Protein AF-A0A8J2VB86-F1 (afdb_monomer_lite)

Radius of gyration: 18.97 Å; chains: 1; bounding box: 45×43×52 Å

Foldseek 3Di:
DDDDPPPDPPDPPDVQLQVLLQVLLVVQLVVLVVVVVPCPDFDPPADPVLSVQLNVLSSNLSSVLSNVLVVCVVQLPDPDPSNVVSVVVSVVSSVVSNVVSNQRSCVPGPHD

pLDDT: mean 80.99, std 12.44, range [38.25, 93.81]

Organism: NCBI:txid1526573

Structure (mmCIF, N/CA/C/O backbone):
data_AF-A0A8J2VB86-F1
#
_entry.id   AF-A0A8J2VB86-F1
#
loop_
_atom_site.group_PDB
_atom_site.id
_atom_site.type_symbol
_atom_site.label_atom_id
_atom_site.label_alt_id
_atom_site.label_comp_id
_atom_site.label_asym_id
_atom_site.label_entity_id
_atom_site.label_seq_id
_atom_site.pdbx_PDB_ins_code
_atom_site.Cartn_x
_atom_site.Cartn_y
_atom_site.Cartn_z
_atom_site.occupancy
_atom_site.B_iso_or_equiv
_atom_site.auth_seq_id
_atom_site.auth_comp_id
_atom_site.auth_asym_id
_atom_site.auth_atom_id
_atom_site.pdbx_PDB_model_num
ATOM 1 N N . MET A 1 1 ? -32.429 32.504 25.529 1.00 38.25 1 MET A N 1
ATOM 2 C CA . MET A 1 1 ? -31.477 31.377 25.620 1.00 38.25 1 MET A CA 1
ATOM 3 C C . MET A 1 1 ? -30.990 31.083 24.213 1.00 38.25 1 MET A C 1
ATOM 5 O O . MET A 1 1 ? -31.782 30.640 23.396 1.00 38.25 1 MET A O 1
ATOM 9 N N . THR A 1 2 ? -29.752 31.444 23.889 1.00 41.34 2 THR A N 1
ATOM 10 C CA . THR A 1 2 ? -29.151 31.266 22.559 1.00 41.34 2 THR A CA 1
ATOM 11 C C . THR A 1 2 ? -28.363 29.958 22.529 1.00 41.34 2 THR A C 1
ATOM 13 O O . THR A 1 2 ? -27.356 29.814 23.212 1.00 41.34 2 THR A O 1
ATOM 16 N N . THR A 1 3 ? -28.846 28.983 21.761 1.00 47.81 3 THR A N 1
ATOM 17 C CA . THR A 1 3 ? -28.162 27.716 21.466 1.00 47.81 3 THR A CA 1
ATOM 18 C C . THR A 1 3 ? -26.978 27.966 20.534 1.00 47.81 3 THR A C 1
ATOM 20 O O . THR A 1 3 ? -27.162 28.266 19.355 1.00 47.81 3 THR A O 1
ATOM 23 N N . SER A 1 4 ? -25.755 27.853 21.050 1.00 50.25 4 SER A N 1
ATOM 24 C CA . SER A 1 4 ? -24.530 27.861 20.248 1.00 50.25 4 SER A CA 1
ATOM 25 C C . SER A 1 4 ? -24.377 26.519 19.522 1.00 50.25 4 SER A C 1
ATOM 27 O O . SER A 1 4 ? -24.014 25.515 20.135 1.00 50.25 4 SER A O 1
ATOM 29 N N . ASN A 1 5 ? -24.661 26.499 18.217 1.00 56.47 5 ASN A N 1
ATOM 30 C CA . ASN A 1 5 ? -24.338 25.378 17.334 1.00 56.47 5 ASN A CA 1
ATOM 31 C C . ASN A 1 5 ? -22.824 25.377 17.087 1.00 56.47 5 ASN A C 1
ATOM 33 O O . ASN A 1 5 ? -22.318 26.073 16.207 1.00 56.47 5 ASN A O 1
ATOM 37 N N . THR A 1 6 ? -22.085 24.626 17.898 1.00 53.34 6 THR A N 1
ATOM 38 C CA . THR A 1 6 ? -20.648 24.433 17.706 1.00 53.34 6 THR A CA 1
ATOM 39 C C . THR A 1 6 ? -20.447 23.399 16.605 1.00 53.34 6 THR A C 1
ATOM 41 O O . THR A 1 6 ? -20.413 22.198 16.861 1.00 53.34 6 THR A O 1
ATOM 44 N N . SER A 1 7 ? -20.335 23.862 15.363 1.00 56.62 7 SER A N 1
ATOM 45 C CA . SER A 1 7 ? -19.869 23.047 14.244 1.00 56.62 7 SER A CA 1
ATOM 46 C C . SER A 1 7 ? -18.438 22.599 14.542 1.00 56.62 7 SER A C 1
ATOM 48 O O . SER A 1 7 ? -17.492 23.361 14.349 1.00 56.62 7 SER A O 1
ATOM 50 N N . SER A 1 8 ? -18.264 21.388 15.075 1.00 55.97 8 SER A N 1
ATOM 51 C CA . SER A 1 8 ? -16.939 20.792 15.236 1.00 55.97 8 SER A CA 1
ATOM 52 C C . SER A 1 8 ? -16.279 20.723 13.854 1.00 55.97 8 SER A C 1
ATOM 54 O O . SER A 1 8 ? -16.850 20.095 12.959 1.00 55.97 8 SER A O 1
ATOM 56 N N . PRO A 1 9 ? -15.117 21.364 13.627 1.00 52.91 9 PRO A N 1
ATOM 57 C CA . PRO A 1 9 ? -14.412 21.184 12.370 1.00 52.91 9 PRO A CA 1
ATOM 58 C C . PRO A 1 9 ? -14.052 19.702 12.273 1.00 52.91 9 PRO A C 1
ATOM 60 O O . PRO A 1 9 ? -13.526 19.130 13.228 1.00 52.91 9 PRO A O 1
ATOM 63 N N . PHE A 1 10 ? -14.384 19.070 11.147 1.00 54.44 10 PHE A N 1
ATOM 64 C CA . PHE A 1 10 ? -14.018 17.694 10.812 1.00 54.44 10 PHE A CA 1
ATOM 65 C C . PHE A 1 10 ? -12.489 17.548 10.792 1.00 54.44 10 PHE A C 1
ATOM 67 O O . PHE A 1 10 ? -11.849 17.559 9.744 1.00 54.44 10 PHE A O 1
ATOM 74 N N . LEU A 1 11 ? -11.874 17.440 11.964 1.00 48.53 11 LEU A N 1
ATOM 75 C CA . LEU A 1 11 ? -10.452 17.202 12.120 1.00 48.53 11 LEU A CA 1
ATOM 76 C C . LEU A 1 11 ? -10.294 15.691 12.261 1.00 48.53 11 LEU A C 1
ATOM 78 O O . LEU A 1 11 ? -10.397 15.133 13.352 1.00 48.53 11 LEU A O 1
ATOM 82 N N . PHE A 1 12 ? -10.053 15.020 11.132 1.00 53.97 12 PHE A N 1
ATOM 83 C CA . PHE A 1 12 ? -9.602 13.626 11.036 1.00 53.97 12 PHE A CA 1
ATOM 84 C C . PHE A 1 12 ? -8.194 13.446 11.652 1.00 53.97 12 PHE A C 1
ATOM 86 O O . PHE A 1 12 ? -7.306 12.824 11.078 1.00 53.97 12 PHE A O 1
ATOM 93 N N . HIS A 1 13 ? -7.962 13.989 12.847 1.00 52.28 13 HIS A N 1
ATOM 94 C CA . HIS A 1 13 ? -6.723 13.878 13.604 1.00 52.28 13 HIS A CA 1
ATOM 95 C C . HIS A 1 13 ? -6.739 12.589 14.425 1.00 52.28 13 HIS A C 1
ATOM 97 O O . HIS A 1 13 ? -6.665 12.598 15.649 1.00 52.28 13 HIS A O 1
ATOM 103 N N . THR A 1 14 ? -6.886 11.445 13.762 1.00 63.44 14 THR A N 1
ATOM 104 C CA . THR A 1 14 ? -6.606 10.167 14.416 1.00 63.44 14 THR A CA 1
ATOM 105 C C . THR A 1 14 ? -5.254 9.678 13.913 1.00 63.44 14 THR A C 1
A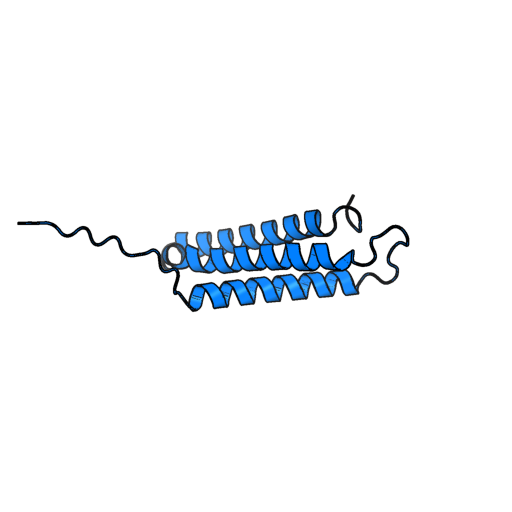TOM 107 O O . THR A 1 14 ? -5.177 9.167 12.799 1.00 63.44 14 THR A O 1
ATOM 110 N N . PRO A 1 15 ? -4.170 9.768 14.713 1.00 69.94 15 PRO A N 1
ATOM 111 C CA . PRO A 1 15 ? -2.879 9.173 14.346 1.00 69.94 15 PRO A CA 1
ATOM 112 C C . PRO A 1 15 ? -3.002 7.668 14.058 1.00 69.94 15 PRO A C 1
ATOM 114 O O . PRO A 1 15 ? -2.196 7.097 13.334 1.00 69.94 15 PRO A O 1
ATOM 117 N N . SER A 1 16 ? -4.054 7.028 14.577 1.00 74.06 16 SER A N 1
ATOM 118 C CA . SER A 1 16 ? -4.477 5.678 14.199 1.00 74.06 16 SER A CA 1
ATOM 119 C C . SER A 1 16 ? -4.780 5.546 12.702 1.00 74.06 16 SER A C 1
ATOM 121 O O . SER A 1 16 ? -4.334 4.585 12.091 1.00 74.06 16 SER A O 1
ATOM 123 N N . LEU A 1 17 ? -5.514 6.482 12.098 1.00 79.25 17 LEU A N 1
ATOM 124 C CA . LEU A 1 17 ? -5.941 6.416 10.697 1.00 79.25 17 LEU A CA 1
ATOM 125 C C . LEU A 1 17 ? -4.731 6.464 9.760 1.00 79.25 17 LEU A C 1
ATOM 127 O O . LEU A 1 17 ? -4.571 5.595 8.906 1.00 79.25 17 LEU A O 1
ATOM 131 N N . LEU A 1 18 ? -3.824 7.412 10.014 1.00 83.12 18 LEU A N 1
ATOM 132 C CA . LEU A 1 18 ? -2.586 7.559 9.254 1.00 83.12 18 LEU A CA 1
ATOM 133 C C . LEU A 1 18 ? -1.682 6.326 9.390 1.00 83.12 18 LEU A C 1
ATOM 135 O O . LEU A 1 18 ? -1.149 5.856 8.391 1.00 83.12 18 LEU A O 1
ATOM 139 N N . LYS A 1 19 ? -1.555 5.753 10.597 1.00 86.12 19 LYS A N 1
ATOM 140 C CA . LYS A 1 19 ? -0.773 4.525 10.826 1.00 86.12 19 LYS A CA 1
ATOM 141 C C . LYS A 1 19 ? -1.292 3.336 10.015 1.00 86.12 19 LYS A C 1
ATOM 143 O O . LYS A 1 19 ? -0.499 2.639 9.392 1.00 86.12 19 LYS A O 1
ATOM 148 N N . HIS A 1 20 ? -2.604 3.098 10.006 1.00 87.25 20 HIS A N 1
ATOM 149 C CA . HIS A 1 20 ? -3.163 1.976 9.244 1.00 87.25 20 HIS A CA 1
ATOM 150 C C . HIS A 1 20 ? -3.110 2.225 7.734 1.00 87.25 20 HIS A C 1
ATOM 152 O O . HIS A 1 20 ? -2.848 1.285 6.991 1.00 87.25 20 HIS A O 1
ATOM 158 N N . ALA A 1 21 ? -3.304 3.467 7.282 1.00 88.25 21 ALA A N 1
ATOM 159 C CA . ALA A 1 21 ? -3.133 3.830 5.877 1.00 88.25 21 ALA A CA 1
ATOM 160 C C . ALA A 1 21 ? -1.682 3.615 5.414 1.00 88.25 21 ALA A C 1
ATOM 162 O O . ALA A 1 21 ? -1.461 2.977 4.392 1.00 88.25 21 ALA A O 1
ATOM 163 N N . LEU A 1 22 ? -0.690 4.057 6.196 1.00 90.75 22 LEU A N 1
ATOM 164 C CA . LEU A 1 22 ? 0.732 3.816 5.921 1.00 90.75 22 LEU A CA 1
ATOM 165 C C . LEU A 1 22 ? 1.068 2.326 5.886 1.00 90.75 22 LEU A C 1
ATOM 167 O O . LEU A 1 22 ? 1.738 1.886 4.959 1.00 90.75 22 LEU A O 1
ATOM 171 N N . ASN A 1 23 ? 0.576 1.539 6.845 1.00 90.75 23 ASN A N 1
ATOM 172 C CA . ASN A 1 23 ? 0.788 0.091 6.834 1.00 90.75 23 ASN A CA 1
ATOM 173 C C . ASN A 1 23 ? 0.139 -0.563 5.607 1.00 90.75 23 ASN A C 1
ATOM 175 O O . ASN A 1 23 ? 0.764 -1.396 4.959 1.00 90.75 23 ASN A O 1
ATOM 179 N N . GLY A 1 24 ? -1.090 -0.168 5.262 1.00 88.75 24 GLY A N 1
ATOM 180 C CA . GLY A 1 24 ? -1.794 -0.670 4.082 1.00 88.75 24 GLY A CA 1
ATOM 181 C C . GLY A 1 24 ? -1.077 -0.318 2.778 1.00 88.75 24 GLY A C 1
ATOM 182 O O . GLY A 1 24 ? -0.979 -1.169 1.897 1.00 88.75 24 GLY A O 1
ATOM 183 N N . ALA A 1 25 ? -0.532 0.897 2.684 1.00 91.31 25 ALA A N 1
ATOM 184 C CA . ALA A 1 25 ? 0.287 1.347 1.565 1.00 91.31 25 ALA A CA 1
ATOM 185 C C . ALA A 1 25 ? 1.607 0.575 1.485 1.00 91.31 25 ALA A C 1
ATOM 187 O O . ALA A 1 25 ? 1.986 0.131 0.411 1.00 91.31 25 ALA A O 1
ATOM 188 N N . LEU A 1 26 ? 2.285 0.375 2.618 1.00 93.81 26 LEU A N 1
ATOM 189 C CA . LEU A 1 26 ? 3.567 -0.324 2.685 1.00 93.81 26 LEU A CA 1
ATOM 190 C C . LEU A 1 26 ? 3.433 -1.795 2.277 1.00 93.81 26 LEU A C 1
ATOM 192 O O . LEU A 1 26 ? 4.262 -2.294 1.523 1.00 93.81 26 LEU A O 1
ATOM 196 N N . ILE A 1 27 ? 2.380 -2.476 2.739 1.00 92.44 27 ILE A N 1
ATOM 197 C CA . ILE A 1 27 ? 2.086 -3.863 2.352 1.00 92.44 27 ILE A CA 1
ATOM 198 C C . ILE A 1 27 ? 1.817 -3.939 0.848 1.00 92.44 27 ILE A C 1
ATOM 200 O O . ILE A 1 27 ? 2.408 -4.764 0.159 1.00 92.44 27 ILE A O 1
ATOM 204 N N . ALA A 1 28 ? 0.968 -3.050 0.331 1.00 90.69 28 ALA A N 1
ATOM 205 C CA . ALA A 1 28 ? 0.625 -2.997 -1.085 1.00 90.69 28 ALA A CA 1
ATOM 206 C C . ALA A 1 28 ? 1.849 -2.700 -1.967 1.00 90.69 28 ALA A C 1
ATOM 208 O O . ALA A 1 28 ? 2.072 -3.367 -2.974 1.00 90.69 28 ALA A O 1
ATOM 209 N N . PHE A 1 29 ? 2.678 -1.746 -1.543 1.00 92.81 29 PHE A N 1
ATOM 210 C CA . PHE A 1 29 ? 3.939 -1.401 -2.186 1.00 92.81 29 PHE A CA 1
ATOM 211 C C . PHE A 1 29 ? 4.891 -2.595 -2.215 1.00 92.81 29 PHE A C 1
ATOM 213 O O . PHE A 1 29 ? 5.428 -2.915 -3.268 1.00 92.81 29 PHE A O 1
ATOM 220 N N . ALA A 1 30 ? 5.089 -3.269 -1.079 1.00 92.81 30 ALA A N 1
ATOM 221 C CA . ALA A 1 30 ? 5.988 -4.414 -0.982 1.00 92.81 30 ALA A CA 1
ATOM 222 C C . ALA A 1 30 ? 5.519 -5.580 -1.862 1.00 92.81 30 ALA A C 1
ATOM 224 O O . ALA A 1 30 ? 6.332 -6.180 -2.560 1.00 92.81 30 ALA A O 1
ATOM 225 N N . LEU A 1 31 ? 4.211 -5.861 -1.876 1.00 91.00 31 LEU A N 1
ATOM 226 C CA . LEU A 1 31 ? 3.618 -6.872 -2.752 1.00 91.00 31 LEU A CA 1
ATOM 227 C C . LEU A 1 31 ? 3.832 -6.529 -4.229 1.00 91.00 31 LEU A C 1
ATOM 229 O O . LEU A 1 31 ? 4.234 -7.397 -5.000 1.00 91.00 31 LEU A O 1
ATOM 233 N N . MET A 1 32 ? 3.615 -5.270 -4.620 1.00 90.06 32 MET A N 1
ATOM 234 C CA . MET A 1 32 ? 3.785 -4.860 -6.014 1.00 90.06 32 MET A CA 1
ATOM 235 C C . MET A 1 32 ? 5.253 -4.823 -6.434 1.00 90.06 32 MET A C 1
ATOM 237 O O . MET A 1 32 ? 5.590 -5.257 -7.530 1.00 90.06 32 MET A O 1
ATOM 241 N N . ALA A 1 33 ? 6.142 -4.361 -5.556 1.00 89.31 33 ALA A N 1
ATOM 242 C CA . ALA A 1 33 ? 7.581 -4.390 -5.783 1.00 89.31 33 ALA A CA 1
ATOM 243 C C . ALA A 1 33 ? 8.084 -5.830 -5.961 1.00 89.31 33 ALA A C 1
ATOM 245 O O . ALA A 1 33 ? 8.857 -6.094 -6.878 1.00 89.31 33 ALA A O 1
ATOM 246 N N . PHE A 1 34 ? 7.600 -6.765 -5.135 1.00 90.62 34 PHE A N 1
ATOM 247 C CA . PHE A 1 34 ? 7.901 -8.187 -5.282 1.00 90.62 34 PHE A CA 1
ATOM 248 C C . PHE A 1 34 ? 7.396 -8.737 -6.622 1.00 90.62 34 PHE A C 1
ATOM 250 O O . PHE A 1 34 ? 8.148 -9.394 -7.336 1.00 90.62 34 PHE A O 1
ATOM 257 N N . PHE A 1 35 ? 6.159 -8.415 -7.004 1.00 87.38 35 PHE A N 1
ATOM 258 C CA . PHE A 1 35 ? 5.583 -8.849 -8.277 1.00 87.38 35 PHE A CA 1
ATOM 259 C C . PHE A 1 35 ? 6.392 -8.350 -9.481 1.00 87.38 35 PHE A C 1
ATOM 261 O O . PHE A 1 35 ? 6.739 -9.123 -10.367 1.00 87.38 35 PHE A O 1
ATOM 268 N N . ILE A 1 36 ? 6.761 -7.070 -9.469 1.00 86.75 36 ILE A N 1
ATOM 269 C CA . ILE A 1 36 ? 7.571 -6.448 -10.517 1.00 86.75 36 ILE A CA 1
ATOM 270 C C . ILE A 1 36 ? 8.992 -7.034 -10.554 1.00 86.75 36 ILE A C 1
ATOM 272 O O . ILE A 1 36 ? 9.557 -7.183 -11.632 1.00 86.75 36 ILE A O 1
ATOM 276 N N . SER A 1 37 ? 9.571 -7.393 -9.403 1.00 86.38 37 SER A N 1
ATOM 277 C CA . SER A 1 37 ? 10.910 -7.998 -9.348 1.00 86.38 37 SER A CA 1
ATOM 278 C C . SER A 1 37 ? 10.993 -9.390 -9.979 1.00 86.38 37 SER A C 1
ATOM 280 O O . SER A 1 37 ? 12.090 -9.837 -10.286 1.00 86.38 37 SER A O 1
ATOM 282 N N . GLY A 1 38 ? 9.855 -10.061 -10.185 1.00 84.62 38 GLY A N 1
ATOM 283 C CA . GLY A 1 38 ? 9.784 -11.334 -10.905 1.00 84.62 38 GLY A CA 1
ATOM 284 C C . GLY A 1 38 ? 9.763 -11.196 -12.431 1.00 84.62 38 GLY A C 1
ATOM 285 O O . GLY A 1 38 ? 9.610 -12.201 -13.118 1.00 84.62 38 GLY A O 1
ATOM 286 N N . VAL A 1 39 ? 9.861 -9.977 -12.973 1.00 83.38 39 VAL A N 1
ATOM 287 C CA . VAL A 1 39 ? 9.916 -9.736 -14.419 1.00 83.38 39 VAL A CA 1
ATOM 288 C C . VAL A 1 39 ? 11.376 -9.692 -14.863 1.00 83.38 39 VAL A C 1
ATOM 290 O O . VAL A 1 39 ? 12.037 -8.664 -14.728 1.00 83.38 39 VAL A O 1
ATOM 293 N N . ASP A 1 40 ? 11.870 -10.810 -15.396 1.00 73.69 40 ASP A N 1
ATOM 294 C CA . ASP A 1 40 ? 13.265 -10.939 -15.840 1.00 73.69 40 ASP A CA 1
ATOM 295 C C . ASP A 1 40 ? 13.541 -10.203 -17.165 1.00 73.69 40 ASP A C 1
ATOM 297 O O . ASP A 1 40 ? 14.610 -9.617 -17.344 1.00 73.69 40 ASP A O 1
ATOM 301 N N . GLU A 1 41 ? 12.569 -10.179 -18.084 1.00 78.81 41 GLU A N 1
ATOM 302 C CA . GLU A 1 41 ? 12.707 -9.571 -19.415 1.00 78.81 41 GLU A CA 1
ATOM 303 C C . GLU A 1 41 ? 11.533 -8.618 -19.711 1.00 78.81 41 GLU A C 1
ATOM 305 O O . GLU A 1 41 ? 10.486 -9.045 -20.205 1.00 78.81 41 GLU A O 1
ATOM 310 N N . PRO A 1 42 ? 11.660 -7.315 -19.396 1.00 78.25 42 PRO A N 1
ATOM 311 C CA . PRO A 1 42 ? 10.648 -6.330 -19.761 1.00 78.25 42 PRO A CA 1
ATOM 312 C C . 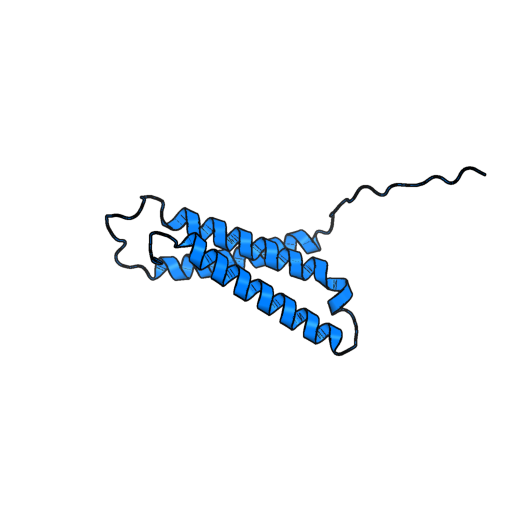PRO A 1 42 ? 10.608 -6.130 -21.281 1.00 78.25 42 PRO A C 1
ATOM 314 O O . PRO A 1 42 ? 11.645 -5.981 -21.931 1.00 78.25 42 PRO A O 1
ATOM 317 N N . HIS A 1 43 ? 9.400 -6.093 -21.848 1.00 79.06 43 HIS A N 1
ATOM 318 C CA . HIS A 1 43 ? 9.216 -5.910 -23.286 1.00 79.06 43 HIS A CA 1
ATOM 319 C C . HIS A 1 43 ? 9.753 -4.538 -23.745 1.00 79.06 43 HIS A C 1
ATOM 321 O O . HIS A 1 43 ? 9.514 -3.531 -23.071 1.00 79.06 43 HIS A O 1
ATOM 327 N N . PRO A 1 44 ? 10.426 -4.459 -24.909 1.00 78.69 44 PRO A N 1
ATOM 328 C CA . PRO A 1 44 ? 11.004 -3.211 -25.420 1.00 78.69 44 PRO A CA 1
ATOM 329 C C . PRO A 1 44 ? 9.955 -2.135 -25.742 1.00 78.69 44 PRO A C 1
ATOM 331 O O . PRO A 1 44 ? 10.297 -0.957 -25.814 1.00 78.69 44 PRO A O 1
ATOM 334 N N . ASP A 1 45 ? 8.690 -2.530 -25.903 1.00 83.19 45 ASP A N 1
ATOM 335 C CA . ASP A 1 45 ? 7.570 -1.635 -26.205 1.00 83.19 45 ASP A CA 1
ATOM 336 C C . ASP A 1 45 ? 6.985 -0.957 -24.954 1.00 83.19 45 ASP A C 1
ATOM 338 O O . ASP A 1 45 ? 6.155 -0.050 -25.058 1.00 83.19 45 ASP A O 1
ATOM 342 N N . TRP A 1 46 ? 7.401 -1.374 -23.754 1.00 84.19 46 TRP A N 1
ATOM 343 C CA . TRP A 1 46 ? 6.907 -0.784 -22.516 1.00 84.19 46 TRP A CA 1
ATOM 344 C C . TRP A 1 46 ? 7.536 0.591 -22.239 1.00 84.19 46 TRP A C 1
ATOM 346 O O . TRP A 1 46 ? 8.703 0.837 -22.554 1.00 84.19 46 TRP A O 1
ATOM 356 N N . PRO A 1 47 ? 6.805 1.506 -21.578 1.00 80.44 47 PRO A N 1
ATOM 357 C CA . PRO A 1 47 ? 7.351 2.798 -21.172 1.00 80.44 47 PRO A CA 1
ATOM 358 C C . PRO A 1 47 ? 8.581 2.647 -20.265 1.00 80.44 47 PRO A C 1
ATOM 360 O O . PRO A 1 47 ? 8.600 1.798 -19.382 1.00 80.44 47 PRO A O 1
ATOM 363 N N . THR A 1 48 ? 9.564 3.549 -20.351 1.00 80.88 48 THR A N 1
ATOM 364 C CA . THR A 1 48 ? 10.758 3.530 -19.471 1.00 80.88 48 THR A CA 1
ATOM 365 C C . THR A 1 48 ? 10.417 3.497 -17.973 1.00 80.88 48 THR A C 1
ATOM 367 O O . THR A 1 48 ? 11.143 2.905 -17.181 1.00 80.88 48 THR A O 1
ATOM 370 N N . TYR A 1 49 ? 9.291 4.101 -17.580 1.00 82.44 49 TYR A N 1
ATOM 371 C CA . TYR A 1 49 ? 8.791 4.128 -16.200 1.00 82.44 49 TYR A CA 1
ATOM 372 C C . TYR A 1 49 ? 7.551 3.248 -15.997 1.00 82.44 49 TYR A C 1
ATOM 374 O O . TYR A 1 49 ? 6.693 3.570 -15.172 1.00 82.44 49 TYR A O 1
ATOM 382 N N . TRP A 1 50 ? 7.435 2.148 -16.746 1.00 84.31 50 TRP A N 1
ATOM 383 C CA . TRP A 1 50 ? 6.294 1.232 -16.682 1.00 84.31 50 TRP A CA 1
ATOM 384 C C . TRP A 1 50 ? 6.013 0.728 -15.261 1.00 84.31 50 TRP A C 1
ATOM 386 O O . TRP A 1 50 ? 4.857 0.619 -14.879 1.00 84.31 50 TRP A O 1
ATOM 396 N N . MET A 1 51 ? 7.054 0.535 -14.442 1.00 85.25 51 MET A N 1
ATOM 397 C CA . MET A 1 51 ? 6.956 0.087 -13.045 1.00 85.25 51 MET A CA 1
ATOM 398 C C . MET A 1 51 ? 6.340 1.143 -12.113 1.00 85.25 51 MET A C 1
ATOM 400 O O . MET A 1 51 ? 5.822 0.802 -11.054 1.00 85.25 51 MET A O 1
ATOM 404 N N . LEU A 1 52 ? 6.388 2.432 -12.470 1.00 87.81 52 LEU A N 1
ATOM 405 C CA . LEU A 1 52 ? 5.991 3.523 -11.574 1.00 87.81 52 LEU A CA 1
ATOM 406 C C . LEU A 1 52 ? 4.469 3.616 -11.412 1.00 87.81 52 LEU A C 1
ATOM 408 O O . LEU A 1 52 ? 3.972 3.815 -10.303 1.00 87.81 52 LEU A O 1
ATOM 412 N N . ARG A 1 53 ? 3.729 3.447 -12.515 1.00 87.31 53 ARG A N 1
ATOM 413 C CA . ARG A 1 53 ? 2.259 3.391 -12.519 1.00 87.31 53 ARG A CA 1
ATOM 414 C C . ARG A 1 53 ? 1.712 2.337 -11.546 1.00 87.31 53 ARG A C 1
ATOM 416 O O . ARG A 1 53 ? 0.978 2.733 -10.639 1.00 87.31 53 ARG A O 1
ATOM 423 N N . PRO A 1 54 ? 2.079 1.047 -11.658 1.00 88.69 54 PRO A N 1
ATOM 424 C CA . PRO A 1 54 ? 1.561 0.012 -10.779 1.00 88.69 54 PRO A CA 1
ATOM 425 C C . PRO A 1 54 ? 1.934 0.250 -9.323 1.00 88.69 54 PRO A C 1
ATOM 427 O O . PRO A 1 54 ? 1.083 0.121 -8.446 1.00 88.69 54 PRO A O 1
ATOM 430 N N . LEU A 1 55 ? 3.174 0.668 -9.059 1.00 89.75 55 LEU A N 1
ATOM 431 C CA . LEU A 1 55 ? 3.645 0.944 -7.707 1.00 89.75 55 LEU A CA 1
ATOM 432 C C . LEU A 1 55 ? 2.802 2.031 -7.028 1.00 89.75 55 LEU A C 1
ATOM 434 O O . LEU A 1 55 ? 2.381 1.859 -5.887 1.00 89.75 55 LEU A O 1
ATOM 438 N N . LEU A 1 56 ? 2.521 3.134 -7.728 1.00 90.62 56 LEU A N 1
ATOM 439 C CA . LEU A 1 56 ? 1.740 4.245 -7.184 1.00 90.62 56 LEU A CA 1
ATOM 440 C C . LEU A 1 56 ? 0.262 3.887 -7.035 1.00 90.62 56 LEU A C 1
ATOM 442 O O . LEU A 1 56 ? -0.308 4.107 -5.968 1.00 90.62 56 LEU A O 1
ATOM 446 N N . VAL A 1 57 ? -0.353 3.312 -8.071 1.00 90.38 57 VAL A N 1
ATOM 447 C CA . VAL A 1 57 ? -1.784 2.974 -8.065 1.00 90.38 57 VAL A CA 1
ATOM 448 C C . VAL A 1 57 ? -2.093 1.946 -6.976 1.00 90.38 57 VAL A C 1
ATOM 450 O O . VAL A 1 57 ? -2.995 2.166 -6.166 1.00 90.38 57 VAL A O 1
ATOM 453 N N . VAL A 1 58 ? -1.304 0.871 -6.885 1.00 92.50 58 VAL A N 1
ATOM 454 C CA . VAL A 1 58 ? -1.489 -0.180 -5.872 1.00 92.50 58 VAL A CA 1
ATOM 455 C C . VAL A 1 58 ? -1.198 0.340 -4.465 1.00 92.50 58 VAL A C 1
ATOM 457 O O . VAL A 1 58 ? -1.958 0.047 -3.543 1.00 92.50 58 VAL A O 1
ATOM 460 N N . SER A 1 59 ? -0.169 1.174 -4.280 1.00 91.00 59 SER A N 1
ATOM 461 C CA . SER A 1 59 ? 0.122 1.775 -2.968 1.00 91.00 59 SER A CA 1
ATOM 462 C C . SER A 1 59 ? -0.994 2.701 -2.495 1.00 91.00 59 SER A C 1
ATOM 464 O O . SER A 1 59 ? -1.357 2.672 -1.319 1.00 91.00 59 SER A O 1
ATOM 466 N N . VAL A 1 60 ? -1.575 3.497 -3.398 1.00 91.00 60 VAL A N 1
ATOM 467 C CA . VAL A 1 60 ? -2.719 4.364 -3.084 1.00 91.00 60 VAL A CA 1
ATOM 468 C C . VAL A 1 60 ? -3.956 3.525 -2.762 1.00 91.00 60 VAL A C 1
ATOM 470 O O . VAL A 1 60 ? -4.612 3.784 -1.753 1.00 91.00 60 VAL A O 1
ATOM 473 N N . ALA A 1 61 ? -4.242 2.476 -3.539 1.00 91.12 61 ALA A N 1
ATOM 474 C CA . ALA A 1 61 ? -5.330 1.542 -3.243 1.00 91.12 61 ALA A CA 1
ATOM 475 C C . ALA A 1 61 ? -5.146 0.872 -1.866 1.00 91.12 61 ALA A C 1
ATOM 477 O O . ALA A 1 61 ? -6.077 0.825 -1.057 1.00 91.12 61 ALA A O 1
ATOM 478 N N . GLY A 1 62 ? -3.921 0.443 -1.551 1.00 90.50 62 GLY A N 1
ATOM 479 C CA . GLY A 1 62 ? -3.551 -0.105 -0.250 1.00 90.50 62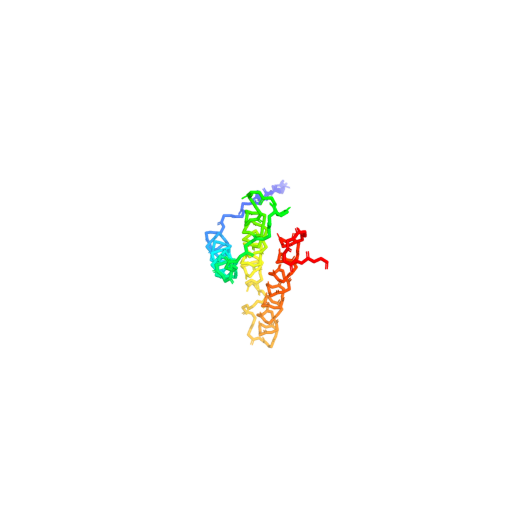 GLY A CA 1
ATOM 480 C C . GLY A 1 62 ? -3.710 0.897 0.896 1.00 90.50 62 GLY A C 1
ATOM 481 O O . GLY A 1 62 ? -4.226 0.549 1.961 1.00 90.50 62 GLY A O 1
ATOM 482 N N . ALA A 1 63 ? -3.331 2.158 0.678 1.00 91.12 63 ALA A N 1
ATOM 483 C CA . ALA A 1 63 ? -3.512 3.231 1.652 1.00 91.12 63 ALA A CA 1
ATOM 484 C C . ALA A 1 63 ? -4.994 3.457 1.971 1.00 91.12 63 ALA A C 1
ATOM 486 O O . ALA A 1 63 ? -5.375 3.551 3.140 1.00 91.12 63 ALA A O 1
ATOM 4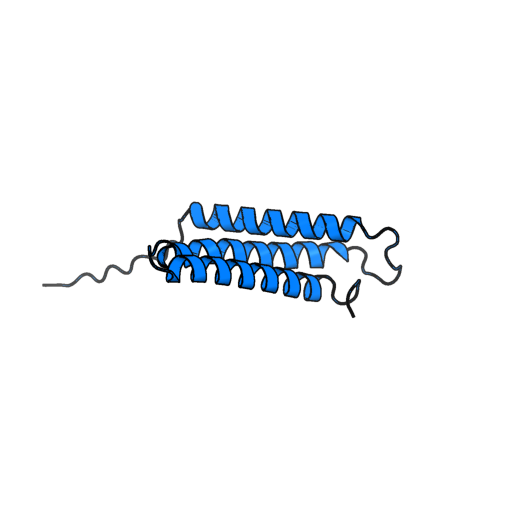87 N N . ILE A 1 64 ? -5.836 3.495 0.935 1.00 89.19 64 ILE A N 1
ATOM 488 C CA . ILE A 1 64 ? -7.285 3.678 1.061 1.00 89.19 64 ILE A CA 1
ATOM 489 C C . ILE A 1 64 ? -7.905 2.506 1.821 1.00 89.19 64 ILE A C 1
ATOM 491 O O . ILE A 1 64 ? -8.689 2.725 2.743 1.00 89.19 64 ILE A O 1
ATOM 495 N N . GLY A 1 65 ? -7.526 1.265 1.512 1.00 87.19 65 GLY A N 1
ATOM 496 C CA . GLY A 1 65 ? -8.047 0.104 2.232 1.00 87.19 65 GLY A CA 1
ATOM 497 C C . GLY A 1 65 ? -7.572 0.027 3.695 1.00 87.19 65 GLY A C 1
ATOM 498 O O . GLY A 1 65 ? -8.354 -0.312 4.585 1.00 87.19 65 GLY A O 1
ATOM 499 N N . GLY A 1 66 ? -6.336 0.447 3.989 1.00 85.88 66 GLY A N 1
ATOM 500 C CA . GLY A 1 66 ? -5.848 0.611 5.365 1.00 85.88 66 GLY A CA 1
ATOM 501 C C . GLY A 1 66 ? -6.567 1.732 6.132 1.00 85.88 66 GLY A C 1
ATOM 502 O O . GLY A 1 66 ? -6.882 1.591 7.319 1.00 85.88 66 GLY A O 1
ATOM 503 N N . ALA A 1 67 ? -6.898 2.832 5.454 1.00 85.81 67 ALA A N 1
ATOM 504 C CA . ALA A 1 67 ? -7.709 3.911 6.012 1.00 85.81 67 ALA A CA 1
ATOM 505 C C . ALA A 1 67 ? -9.146 3.445 6.301 1.00 85.81 67 ALA A C 1
ATOM 507 O O . ALA A 1 67 ? -9.673 3.684 7.391 1.00 85.81 67 ALA A O 1
ATOM 508 N N . PHE A 1 68 ? -9.747 2.703 5.370 1.00 85.38 68 PHE A N 1
ATOM 509 C CA . PHE A 1 68 ? -11.076 2.114 5.510 1.00 85.38 68 PHE A CA 1
ATOM 510 C C . PHE A 1 68 ? -11.172 1.209 6.742 1.00 85.38 68 PHE A C 1
ATOM 512 O O . PHE A 1 68 ? -12.103 1.335 7.535 1.00 85.38 68 PHE A O 1
ATOM 519 N N . PHE A 1 69 ? -10.146 0.392 6.991 1.00 84.88 69 PHE A N 1
ATOM 520 C CA . PHE A 1 69 ? -10.058 -0.444 8.189 1.00 84.88 69 PHE A CA 1
ATOM 521 C C . PHE A 1 69 ? -10.133 0.355 9.502 1.00 84.88 69 PHE A C 1
ATOM 523 O O . PHE A 1 69 ? -10.714 -0.123 10.482 1.00 84.88 69 PHE A O 1
ATOM 530 N N . SER A 1 70 ? -9.577 1.572 9.529 1.00 82.62 70 SER A N 1
ATOM 531 C CA . SER A 1 70 ? -9.669 2.475 10.684 1.00 82.62 70 SER A CA 1
ATOM 532 C C . SER A 1 70 ? -11.045 3.119 10.821 1.00 82.62 70 SER A C 1
ATOM 534 O O . SER A 1 70 ? -11.541 3.252 11.939 1.00 82.62 70 SER A O 1
ATOM 536 N N . ILE A 1 71 ? -11.680 3.486 9.705 1.00 82.56 71 ILE A N 1
ATOM 537 C CA . ILE A 1 71 ? -13.042 4.044 9.691 1.00 82.56 71 ILE A CA 1
ATOM 538 C C . ILE A 1 71 ? -14.055 2.997 10.170 1.00 82.56 71 ILE A C 1
ATOM 540 O O . ILE A 1 71 ? -14.996 3.326 10.886 1.00 82.56 71 ILE A O 1
ATOM 544 N N . MET A 1 72 ? -13.820 1.719 9.866 1.00 81.69 72 MET A N 1
ATOM 545 C CA . MET A 1 72 ? -14.672 0.604 10.284 1.00 81.69 72 MET A CA 1
ATOM 546 C C . MET A 1 72 ? -14.543 0.209 11.762 1.00 81.69 72 MET A C 1
ATOM 548 O O . MET A 1 72 ? -15.254 -0.687 12.223 1.00 81.69 72 MET A O 1
ATOM 552 N N . LYS A 1 73 ? -13.642 0.841 12.524 1.00 80.75 73 LYS A N 1
ATOM 553 C CA . LYS A 1 73 ? -13.392 0.528 13.939 1.00 80.75 73 LYS A CA 1
ATOM 554 C C . LYS A 1 73 ? -14.666 0.432 14.808 1.00 80.75 73 LYS A C 1
ATOM 556 O O . LYS A 1 73 ? -14.809 -0.593 15.472 1.00 80.75 73 LYS A O 1
ATOM 561 N N . PRO A 1 74 ? -15.612 1.395 14.807 1.00 77.56 74 PRO A N 1
ATOM 562 C CA . PRO A 1 74 ? -16.833 1.299 15.617 1.00 77.56 74 PRO A CA 1
ATOM 563 C C . PRO A 1 74 ? -17.736 0.121 15.231 1.00 77.56 74 PRO A C 1
ATOM 565 O O . PRO A 1 74 ? -18.433 -0.420 16.086 1.00 77.56 74 PRO A O 1
ATOM 568 N N . LEU A 1 75 ? -17.717 -0.311 13.965 1.00 76.44 75 LEU A N 1
ATOM 569 C CA . LEU A 1 75 ? -18.491 -1.469 13.515 1.00 76.44 75 LEU A CA 1
ATOM 570 C C . LEU A 1 75 ? -17.825 -2.790 13.932 1.00 76.44 75 LEU A C 1
ATOM 572 O O . LEU A 1 75 ? -18.514 -3.742 14.279 1.00 76.44 75 LEU A O 1
AT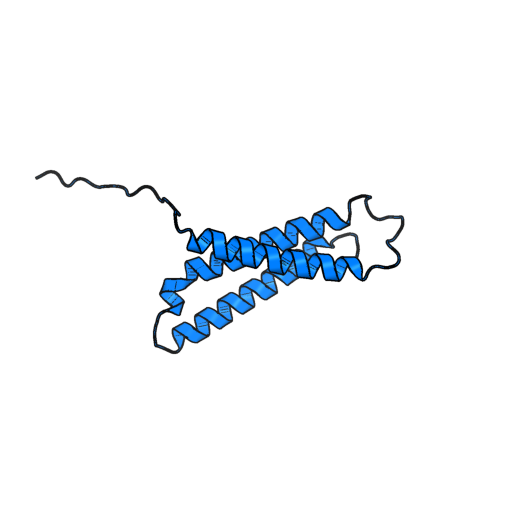OM 576 N N . ARG A 1 76 ? -16.487 -2.821 13.963 1.00 75.69 76 ARG A N 1
ATOM 577 C CA . ARG A 1 76 ? -15.681 -3.980 14.379 1.00 75.69 76 ARG A CA 1
ATOM 578 C C . ARG A 1 76 ? -15.632 -4.221 15.885 1.00 75.69 76 ARG A C 1
ATOM 580 O O . ARG A 1 76 ? -15.392 -5.348 16.295 1.00 75.69 76 ARG A O 1
ATOM 587 N N . GLN A 1 77 ? -15.804 -3.184 16.703 1.00 79.69 77 GLN A N 1
ATOM 588 C CA . GLN A 1 77 ? -15.771 -3.304 18.168 1.00 79.69 77 GLN A CA 1
ATOM 589 C C . GLN A 1 77 ? -17.082 -3.832 18.769 1.00 79.69 77 GLN A C 1
ATOM 591 O O . GLN A 1 77 ? -17.189 -3.953 19.988 1.00 79.69 77 GLN A O 1
ATOM 596 N N . LYS A 1 78 ? -18.076 -4.160 17.936 1.00 81.06 78 LYS A N 1
ATOM 597 C CA . LYS A 1 78 ? -19.299 -4.819 18.390 1.00 81.06 78 LYS A CA 1
ATOM 598 C C . LYS A 1 78 ? -18.984 -6.275 18.776 1.00 81.06 78 LYS A C 1
ATOM 600 O O . LYS A 1 78 ? -18.363 -6.966 17.971 1.00 81.06 78 LYS A O 1
ATOM 605 N N . PRO A 1 79 ? -19.404 -6.743 19.967 1.00 76.44 79 PRO A N 1
ATOM 606 C CA . PRO A 1 79 ? -19.127 -8.105 20.438 1.00 76.44 79 PRO A CA 1
ATOM 607 C C . PRO A 1 79 ? -19.889 -9.190 19.658 1.00 76.44 79 PRO A C 1
ATOM 609 O O . PRO A 1 79 ? -19.546 -10.364 19.751 1.00 76.44 79 PRO A O 1
ATOM 612 N N . ASP A 1 80 ? -20.896 -8.804 18.873 1.00 81.69 80 ASP A N 1
ATOM 613 C CA . ASP A 1 80 ? -21.684 -9.723 18.054 1.00 81.69 80 ASP A CA 1
ATOM 614 C C . ASP A 1 80 ? -20.949 -10.166 16.779 1.00 81.69 80 ASP A C 1
ATOM 616 O O . ASP A 1 80 ? -19.991 -9.534 16.331 1.00 81.69 80 ASP A O 1
ATOM 620 N N . TRP A 1 81 ? -21.488 -11.186 16.099 1.00 83.00 81 TRP A N 1
ATOM 621 C CA . TRP A 1 81 ? -21.042 -11.676 14.780 1.00 83.00 81 TRP A CA 1
ATOM 622 C C . TRP A 1 81 ? -20.834 -10.577 13.722 1.00 83.00 81 TRP A C 1
ATOM 624 O O . TRP A 1 81 ? -20.048 -10.743 12.787 1.00 83.00 81 TRP A O 1
ATOM 634 N N . SER A 1 82 ? -21.490 -9.426 13.896 1.00 80.31 82 SER A N 1
ATOM 635 C CA . SER A 1 82 ? -21.268 -8.216 13.097 1.00 80.31 82 SER A CA 1
ATOM 636 C C . SER A 1 82 ? -19.809 -7.732 13.089 1.00 80.31 82 SER A C 1
ATOM 638 O O . SER A 1 82 ? -19.343 -7.244 12.061 1.00 80.31 82 SER A O 1
ATOM 640 N N . GLY A 1 83 ? -19.062 -7.915 14.186 1.00 81.81 83 GLY A N 1
ATOM 641 C CA . GLY A 1 83 ? -17.652 -7.547 14.276 1.00 81.81 83 GLY A CA 1
ATOM 642 C C . GLY A 1 83 ? -16.779 -8.401 13.357 1.00 81.81 83 GLY A C 1
ATOM 643 O O . GLY A 1 83 ? -15.995 -7.859 12.577 1.00 81.81 83 GLY A O 1
ATOM 644 N N . PHE A 1 84 ? -16.966 -9.727 13.378 1.00 84.94 84 PHE A N 1
ATOM 645 C CA . PHE A 1 84 ? -16.274 -10.660 12.480 1.00 84.94 84 PHE A CA 1
ATOM 646 C C . PHE A 1 84 ? -16.614 -10.390 11.009 1.00 84.94 84 PHE A C 1
ATOM 648 O O . PHE A 1 84 ? -15.712 -10.277 10.178 1.00 84.94 84 PHE A O 1
ATOM 655 N N . ALA A 1 85 ? -17.899 -10.188 10.697 1.00 87.38 85 ALA A N 1
ATOM 656 C CA . ALA A 1 85 ? -18.330 -9.820 9.351 1.00 87.38 85 ALA A CA 1
ATOM 657 C C . ALA A 1 85 ? -17.665 -8.514 8.876 1.00 87.38 85 ALA A C 1
ATOM 659 O O . ALA A 1 85 ? -17.214 -8.434 7.737 1.00 87.38 85 ALA A O 1
ATOM 660 N N . ALA A 1 86 ? -17.519 -7.511 9.749 1.00 86.25 86 ALA A N 1
ATOM 661 C CA . ALA A 1 86 ? -16.849 -6.259 9.405 1.00 86.25 86 ALA A CA 1
ATOM 662 C C . ALA A 1 86 ? -15.350 -6.442 9.100 1.00 86.25 86 ALA A C 1
ATOM 664 O O . ALA A 1 86 ? -14.840 -5.794 8.185 1.00 86.25 86 ALA A O 1
ATOM 665 N N . TYR A 1 87 ? -14.643 -7.331 9.812 1.00 85.44 87 TYR A N 1
ATOM 666 C CA . TYR A 1 87 ? -13.263 -7.699 9.460 1.00 85.44 87 TYR A CA 1
ATOM 667 C C . TYR A 1 87 ? -13.190 -8.368 8.088 1.00 85.44 87 TYR A C 1
ATOM 669 O O . TYR A 1 87 ? -12.354 -7.980 7.273 1.00 85.44 87 TYR A O 1
ATOM 677 N N . PHE A 1 88 ? -14.079 -9.328 7.824 1.00 89.88 88 PHE A N 1
ATOM 678 C CA . PHE A 1 88 ? -14.123 -10.038 6.549 1.00 89.88 88 PHE A CA 1
ATOM 679 C C . PHE A 1 88 ? -14.411 -9.090 5.379 1.00 89.88 88 PHE A C 1
ATOM 681 O O . PHE A 1 88 ? -13.714 -9.126 4.370 1.00 89.88 88 PHE A O 1
ATOM 688 N N . VAL A 1 89 ? -15.366 -8.171 5.541 1.00 90.25 89 VAL A N 1
ATOM 689 C CA . VAL A 1 89 ? -15.674 -7.146 4.533 1.00 90.25 89 VAL A CA 1
ATOM 690 C C . VAL A 1 89 ? -14.481 -6.216 4.304 1.00 90.25 89 VAL A C 1
ATOM 692 O O . VAL A 1 89 ? -14.149 -5.944 3.156 1.00 90.25 89 VAL A O 1
ATOM 695 N N . CYS A 1 90 ? -13.794 -5.758 5.359 1.00 87.19 90 CYS A N 1
ATOM 696 C CA . CYS A 1 90 ? -12.589 -4.934 5.194 1.00 87.19 90 CYS A CA 1
ATOM 697 C C . CYS A 1 90 ? -11.490 -5.676 4.428 1.00 87.19 90 CYS A C 1
ATOM 699 O O . CYS A 1 90 ? -10.849 -5.089 3.561 1.00 87.19 90 CYS A O 1
ATOM 701 N N . PHE A 1 91 ? -11.282 -6.956 4.742 1.00 89.38 91 PHE A N 1
ATOM 702 C CA . PHE A 1 91 ? -10.315 -7.796 4.047 1.00 89.38 91 PHE A CA 1
ATOM 703 C C . PHE A 1 91 ? -10.683 -7.964 2.570 1.00 89.38 91 PHE A C 1
ATOM 705 O O . PHE A 1 91 ? -9.844 -7.748 1.703 1.00 89.38 91 PHE A O 1
ATOM 712 N N . LEU A 1 92 ? -11.948 -8.265 2.273 1.00 92.06 92 LEU A N 1
ATOM 713 C CA . LEU A 1 92 ? -12.434 -8.450 0.910 1.00 92.06 92 LEU A CA 1
ATOM 714 C C . LEU A 1 92 ? -12.307 -7.163 0.081 1.00 92.06 92 LEU A C 1
ATOM 716 O O . LEU A 1 92 ? -11.798 -7.202 -1.033 1.00 92.06 92 LEU A O 1
ATOM 720 N N . VAL A 1 93 ? -12.683 -6.011 0.646 1.00 89.00 93 VAL A N 1
ATOM 721 C CA . VAL A 1 93 ? -12.502 -4.697 0.005 1.00 89.00 93 VAL A CA 1
ATOM 722 C C . VAL A 1 93 ? -11.022 -4.398 -0.242 1.00 89.00 93 VAL A C 1
ATOM 724 O O . VAL A 1 93 ? -10.681 -3.900 -1.310 1.00 89.00 93 VAL A O 1
ATOM 727 N N . TYR A 1 94 ? -10.135 -4.725 0.704 1.00 88.38 94 TYR A N 1
ATOM 728 C CA . TYR A 1 94 ? -8.692 -4.543 0.533 1.00 88.38 94 TYR A CA 1
ATOM 729 C C . TYR A 1 94 ? -8.142 -5.417 -0.600 1.00 88.38 94 TYR A C 1
ATOM 731 O O . TYR A 1 94 ? -7.448 -4.910 -1.475 1.00 88.38 94 TYR A O 1
ATOM 739 N N . VAL A 1 95 ? -8.497 -6.704 -0.631 1.00 91.25 95 VAL A N 1
ATOM 740 C CA . VAL A 1 95 ? -8.059 -7.643 -1.675 1.00 91.25 95 VAL A CA 1
ATOM 741 C C . VAL A 1 95 ? -8.583 -7.230 -3.050 1.00 91.25 95 VAL A C 1
ATOM 743 O O . VAL A 1 95 ? -7.810 -7.193 -4.003 1.00 91.25 95 VAL A O 1
ATOM 746 N N . ILE A 1 96 ? -9.863 -6.864 -3.160 1.00 90.81 96 ILE A N 1
ATOM 747 C CA . ILE A 1 96 ? -10.447 -6.382 -4.420 1.00 90.81 96 ILE A CA 1
ATOM 748 C C . ILE A 1 96 ? -9.782 -5.074 -4.855 1.00 90.81 96 ILE A C 1
ATOM 750 O O . ILE A 1 96 ? -9.466 -4.914 -6.028 1.00 90.81 96 ILE A O 1
ATOM 754 N N . GLY A 1 97 ? -9.538 -4.149 -3.923 1.00 88.25 97 GLY A N 1
ATOM 755 C CA . GLY A 1 97 ? -8.856 -2.888 -4.206 1.00 88.25 97 GLY A CA 1
ATOM 756 C C . GLY A 1 97 ? -7.424 -3.091 -4.698 1.00 88.25 97 GLY A C 1
ATOM 757 O O . GLY A 1 97 ? -7.021 -2.446 -5.662 1.00 88.25 97 GLY A O 1
ATOM 758 N N . LEU A 1 98 ? -6.677 -4.018 -4.089 1.00 88.75 98 LEU A N 1
ATOM 759 C CA . LEU A 1 98 ? -5.352 -4.410 -4.570 1.00 88.75 98 LEU A CA 1
ATOM 760 C C . LEU A 1 98 ? -5.426 -5.026 -5.961 1.00 88.75 98 LEU A C 1
ATOM 762 O O . LEU A 1 98 ? -4.674 -4.614 -6.832 1.00 88.75 98 LEU A O 1
ATOM 766 N N . TRP A 1 99 ? -6.352 -5.958 -6.189 1.00 88.94 99 TRP A N 1
ATOM 767 C CA . TRP A 1 99 ? -6.507 -6.612 -7.485 1.00 88.94 99 TRP A CA 1
ATOM 768 C C . TRP A 1 99 ? -6.859 -5.611 -8.592 1.00 88.94 99 TRP A C 1
ATOM 770 O O . TRP A 1 99 ? -6.170 -5.556 -9.605 1.00 88.94 99 TRP A O 1
ATOM 780 N N . MET A 1 100 ? -7.855 -4.749 -8.366 1.00 88.19 100 MET A N 1
ATOM 781 C CA . MET A 1 100 ? -8.217 -3.677 -9.300 1.00 88.19 100 MET A CA 1
ATOM 782 C C . MET A 1 100 ? -7.056 -2.705 -9.525 1.00 88.19 100 MET A C 1
ATOM 784 O O . MET A 1 100 ? -6.805 -2.293 -10.653 1.00 88.19 100 MET A O 1
ATOM 788 N N . GLY A 1 101 ? -6.327 -2.350 -8.464 1.00 86.62 101 GLY A N 1
ATOM 789 C CA . GLY A 1 101 ? -5.144 -1.500 -8.558 1.00 86.62 101 GLY A CA 1
ATOM 790 C C . GLY A 1 101 ? -4.017 -2.148 -9.360 1.00 86.62 101 GLY A C 1
ATOM 791 O O . GLY A 1 101 ? -3.328 -1.449 -10.096 1.00 86.62 101 GLY A O 1
ATOM 792 N N . SER A 1 102 ? -3.846 -3.466 -9.258 1.00 85.88 102 SER A N 1
ATOM 793 C CA . SER A 1 102 ? -2.878 -4.220 -10.051 1.00 85.88 102 SER A CA 1
ATOM 794 C C . SER A 1 102 ? -3.290 -4.281 -11.515 1.00 85.88 102 SER A C 1
ATOM 796 O O . SER A 1 102 ? -2.449 -4.014 -12.361 1.00 85.88 102 SER A O 1
ATOM 798 N N . VAL A 1 103 ? -4.566 -4.545 -11.814 1.00 88.38 103 VAL A N 1
ATOM 799 C CA . VAL A 1 103 ? -5.098 -4.545 -13.189 1.00 88.38 103 VAL A CA 1
ATOM 800 C C . VAL A 1 103 ? -4.896 -3.177 -13.843 1.00 88.38 103 VAL A C 1
ATOM 802 O O . VAL A 1 103 ? -4.258 -3.086 -14.880 1.00 88.38 103 VAL A O 1
ATOM 805 N N . VAL A 1 104 ? -5.342 -2.093 -13.197 1.00 86.50 104 VAL A N 1
ATOM 806 C CA . VAL A 1 104 ? -5.180 -0.720 -13.720 1.00 86.50 104 VAL A CA 1
ATOM 807 C C . VAL A 1 104 ? -3.714 -0.284 -13.739 1.00 86.50 104 VAL A C 1
ATOM 809 O O . VAL A 1 104 ? -3.286 0.483 -14.595 1.00 86.50 104 VAL A O 1
ATOM 812 N N . GLY A 1 105 ? -2.932 -0.736 -12.764 1.00 84.44 105 GLY A N 1
ATOM 813 C CA . GLY A 1 105 ? -1.521 -0.407 -12.644 1.00 84.44 105 GLY A CA 1
ATOM 814 C C . GLY A 1 105 ? -0.660 -1.062 -13.719 1.00 84.44 105 GLY A C 1
ATOM 815 O O . GLY A 1 105 ? 0.317 -0.460 -14.153 1.00 84.44 105 GLY A O 1
ATOM 816 N N . LEU A 1 106 ? -1.018 -2.279 -14.122 1.00 84.69 106 LEU A N 1
ATOM 817 C CA . LEU A 1 106 ? -0.317 -3.078 -15.126 1.00 84.69 106 LEU A CA 1
ATOM 818 C C . LEU A 1 106 ? -0.940 -2.972 -16.522 1.00 84.69 106 LEU A C 1
ATOM 820 O O . LEU A 1 106 ? -0.399 -3.566 -17.454 1.00 84.69 106 LEU A O 1
ATOM 824 N N . ASP A 1 107 ? -2.023 -2.211 -16.663 1.00 84.19 107 ASP A N 1
ATOM 825 C CA . ASP A 1 107 ? -2.687 -1.919 -17.931 1.00 84.19 107 ASP A CA 1
ATOM 826 C C . ASP A 1 107 ? -1.689 -1.378 -18.967 1.00 84.19 107 ASP A C 1
ATOM 828 O O . ASP A 1 107 ? -0.985 -0.384 -18.732 1.00 84.19 107 ASP A O 1
ATOM 832 N N . GLY A 1 108 ? -1.595 -2.077 -20.099 1.00 73.81 108 GLY A N 1
ATOM 833 C CA . GLY A 1 108 ? -0.640 -1.792 -21.171 1.00 73.81 108 GLY A CA 1
ATOM 834 C C . GLY A 1 108 ? 0.781 -2.316 -20.923 1.00 73.81 108 GLY A C 1
ATOM 835 O O . GLY A 1 108 ? 1.715 -1.866 -21.588 1.00 73.81 108 GLY A O 1
ATOM 836 N N . THR A 1 109 ? 0.970 -3.227 -19.958 1.00 80.81 109 THR A N 1
ATOM 837 C CA . THR A 1 109 ? 2.249 -3.923 -19.704 1.00 80.81 109 THR A CA 1
ATOM 838 C C . THR A 1 109 ? 2.061 -5.440 -19.594 1.00 80.81 109 THR A C 1
ATOM 840 O O . THR A 1 109 ? 2.083 -6.134 -20.603 1.00 80.81 109 THR A O 1
ATOM 843 N N . LEU A 1 110 ? 1.872 -5.955 -18.374 1.00 74.81 110 LEU A N 1
ATOM 844 C CA . LEU A 1 110 ? 1.604 -7.364 -18.065 1.00 74.81 110 LEU A CA 1
ATOM 845 C C . LEU A 1 110 ? 0.117 -7.731 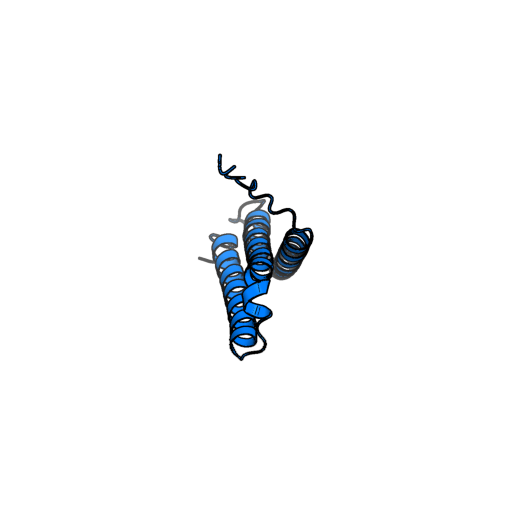-18.176 1.00 74.81 110 LEU A C 1
ATOM 847 O O . LEU A 1 110 ? -0.230 -8.901 -18.029 1.00 74.81 110 LEU A O 1
ATOM 851 N N . TRP A 1 111 ? -0.752 -6.739 -18.364 1.00 72.25 111 TRP A N 1
ATOM 852 C CA . TRP A 1 111 ? -2.194 -6.908 -18.465 1.00 72.25 111 TRP A CA 1
ATOM 853 C C . TRP A 1 111 ? -2.711 -6.169 -19.706 1.00 72.25 111 TRP A C 1
ATOM 855 O O . TRP A 1 111 ? -2.383 -4.992 -19.883 1.00 72.25 111 TRP A O 1
ATOM 865 N N . ASP A 1 112 ? -3.487 -6.876 -20.531 1.00 64.69 112 ASP A N 1
ATOM 866 C CA . ASP A 1 112 ? -4.132 -6.422 -21.778 1.00 64.69 112 ASP A CA 1
ATOM 867 C C . ASP A 1 112 ? -5.636 -6.753 -21.717 1.00 64.69 112 ASP A C 1
ATOM 869 O O . ASP A 1 112 ? -5.974 -7.840 -21.179 1.00 64.69 112 ASP A O 1
#

Secondary structure (DSSP, 8-state):
--------------HHHHHHHHHHHHHHHHHHHHHHHT-SS--TTS-TTTTHHHHHHHHHHHHHHHHHHHHTHHHHT-SSHHHHHHHHHHHHHHHHHHHHHHHHHHBTTTB-

Sequence (112 aa):
MTTSNTSSPFLFHTPSLLKHALNGALIAFALMAFFISGVDEPHPDWPTYWMLRPLLVVSVAGAIGGAFFSIMKPLRQKPDWSGFAAYFVCFLVYVIGLWMGSVVGLDGTLWD